Protein AF-A0A537BSD6-F1 (afdb_monomer_lite)

Secondary structure (DSSP, 8-state):
--TTSSS-------PPPPHHHHHHHHHHHHHHHHHHHTT---TTT----EEPSSSS--EEEPPTT--GGG--TTTPEEE-TTS--

Radius of gyration: 13.24 Å; chains: 1; bounding box: 40×22×35 Å

Sequence (85 aa):
MSIYREKAVRPAQQLPMSEAERKARVELAACYRVFDMLGWTELIFNHITLRVPGPEVRFLINPFGLHYREITASNLVLIDIEGHP

Foldseek 3Di:
DDPPPPDDPPPPPDPPQDPQLLVQLQVVLVVLVVCVVVVVWDAQPDKDWDARPDPAGKIWIADGPDHSVVRHSVRIDIAHPVRHD

Structure (mmCIF, N/CA/C/O backbone):
data_AF-A0A537BSD6-F1
#
_entry.id   AF-A0A537BSD6-F1
#
loop_
_atom_site.group_PDB
_atom_site.id
_atom_site.type_symbol
_atom_site.label_atom_id
_atom_site.label_alt_id
_atom_site.label_comp_id
_atom_site.label_asym_id
_atom_site.label_entity_id
_atom_site.label_seq_id
_atom_site.pdbx_PDB_ins_code
_atom_site.Cartn_x
_atom_site.Cartn_y
_atom_site.Cartn_z
_atom_site.occupancy
_atom_site.B_iso_or_equiv
_atom_site.auth_seq_id
_atom_site.auth_comp_id
_atom_site.auth_asym_id
_atom_site.auth_atom_id
_atom_site.pdbx_PDB_model_num
ATOM 1 N N . MET A 1 1 ? 26.854 2.783 -1.262 1.00 34.00 1 MET A N 1
ATOM 2 C CA . MET A 1 1 ? 26.315 3.834 -0.374 1.00 34.00 1 MET A CA 1
ATOM 3 C C . MET A 1 1 ? 24.841 4.024 -0.725 1.00 34.00 1 MET A C 1
ATOM 5 O O . MET A 1 1 ? 24.542 4.728 -1.677 1.00 34.00 1 MET A O 1
ATOM 9 N N . SER A 1 2 ? 23.927 3.295 -0.075 1.00 38.66 2 SER A N 1
ATOM 10 C CA . SER A 1 2 ? 22.484 3.466 -0.312 1.00 38.66 2 SER A CA 1
ATOM 11 C C . SER A 1 2 ? 21.959 4.476 0.698 1.00 38.66 2 SER A C 1
ATOM 13 O O . SER A 1 2 ? 21.924 4.184 1.888 1.00 38.66 2 SER A O 1
ATOM 15 N N . ILE A 1 3 ? 21.560 5.654 0.224 1.00 47.03 3 ILE A N 1
ATOM 16 C CA . ILE A 1 3 ? 20.943 6.716 1.036 1.00 47.03 3 ILE A CA 1
ATOM 17 C C . ILE A 1 3 ? 19.524 6.355 1.529 1.00 47.03 3 ILE A C 1
ATOM 19 O O . ILE A 1 3 ? 18.841 7.195 2.101 1.00 47.03 3 ILE A O 1
ATOM 23 N N . TYR A 1 4 ? 19.064 5.116 1.316 1.00 50.50 4 TYR A N 1
ATOM 24 C CA . TYR A 1 4 ? 17.661 4.724 1.495 1.00 50.50 4 TYR A CA 1
ATOM 25 C C . TYR A 1 4 ? 17.405 3.726 2.627 1.00 50.50 4 TYR A C 1
ATOM 27 O O . TYR A 1 4 ? 16.294 3.218 2.749 1.00 50.50 4 TYR A O 1
ATOM 35 N N . ARG A 1 5 ? 18.397 3.418 3.469 1.00 52.53 5 ARG A N 1
ATOM 36 C CA . ARG A 1 5 ? 18.240 2.387 4.506 1.00 52.53 5 ARG A CA 1
ATOM 37 C C . ARG A 1 5 ? 18.515 2.897 5.916 1.00 52.53 5 ARG A C 1
ATOM 39 O O . ARG A 1 5 ? 19.287 2.275 6.629 1.00 52.53 5 ARG A O 1
ATOM 46 N N . GLU A 1 6 ? 17.898 4.006 6.330 1.00 45.09 6 GLU A N 1
ATOM 47 C CA . GLU A 1 6 ? 18.142 4.491 7.703 1.00 45.09 6 GLU A CA 1
ATOM 48 C C . GLU A 1 6 ? 17.001 5.214 8.426 1.00 45.09 6 GLU A C 1
ATOM 50 O O . GLU A 1 6 ? 17.183 5.705 9.536 1.00 45.09 6 GLU A O 1
ATOM 55 N N . LYS A 1 7 ? 15.775 5.179 7.902 1.00 40.41 7 LYS A N 1
ATOM 56 C CA . LYS A 1 7 ? 14.597 5.342 8.762 1.00 40.41 7 LYS A CA 1
ATOM 57 C C . LYS A 1 7 ? 13.751 4.101 8.629 1.00 40.41 7 LYS A C 1
ATOM 59 O O . LYS A 1 7 ? 13.001 3.939 7.673 1.00 40.41 7 LYS A O 1
ATOM 64 N N . ALA A 1 8 ? 13.982 3.194 9.573 1.00 44.16 8 ALA A N 1
ATOM 65 C CA . ALA A 1 8 ? 13.170 2.022 9.803 1.00 44.16 8 ALA A CA 1
ATOM 66 C C . ALA A 1 8 ? 11.698 2.383 9.595 1.00 44.16 8 ALA A C 1
ATOM 68 O O . ALA A 1 8 ? 11.186 3.307 10.234 1.00 44.16 8 ALA A O 1
ATOM 69 N N . VAL A 1 9 ? 11.027 1.640 8.713 1.00 45.75 9 VAL A N 1
ATOM 70 C CA . VAL A 1 9 ? 9.589 1.434 8.845 1.00 45.75 9 VAL A CA 1
ATOM 71 C C . VAL A 1 9 ? 9.405 1.041 10.306 1.00 45.75 9 VAL A C 1
ATOM 73 O O . VAL A 1 9 ? 9.866 -0.025 10.720 1.00 45.75 9 VAL A O 1
ATOM 76 N N . ARG A 1 10 ? 8.873 1.961 11.121 1.00 39.19 10 ARG A N 1
ATOM 77 C CA . ARG A 1 10 ? 8.520 1.652 12.505 1.00 39.19 10 ARG A CA 1
ATOM 78 C C . ARG A 1 10 ? 7.656 0.395 12.418 1.00 39.19 10 ARG A C 1
ATOM 80 O O . ARG A 1 10 ? 6.740 0.398 11.592 1.00 39.19 10 ARG A O 1
ATOM 87 N N . PRO A 1 11 ? 7.946 -0.685 13.167 1.00 41.44 11 PRO A N 1
ATOM 88 C CA . PRO A 1 11 ? 7.013 -1.797 13.217 1.00 41.44 11 PRO A CA 1
ATOM 89 C C . PRO A 1 11 ? 5.697 -1.175 13.661 1.00 41.44 11 PRO A C 1
ATOM 91 O O . PRO A 1 11 ? 5.664 -0.550 14.723 1.00 41.44 11 PRO A O 1
ATOM 94 N N . ALA A 1 12 ? 4.682 -1.219 12.793 1.00 48.00 12 ALA A N 1
ATOM 95 C CA . ALA A 1 12 ? 3.368 -0.686 13.105 1.00 48.00 12 ALA A CA 1
ATOM 96 C C . ALA A 1 12 ? 2.996 -1.289 14.455 1.00 48.00 12 ALA A C 1
ATOM 98 O O . ALA A 1 12 ? 2.881 -2.511 14.573 1.00 48.00 12 ALA A O 1
ATOM 99 N N . GLN A 1 13 ? 2.989 -0.450 15.491 1.00 45.75 13 GLN A N 1
ATOM 100 C CA . GLN A 1 13 ? 2.734 -0.860 16.861 1.00 45.75 13 GLN A CA 1
ATOM 101 C C . GLN A 1 13 ? 1.384 -1.572 16.803 1.00 45.75 13 GLN A C 1
ATOM 103 O O . GLN A 1 13 ? 0.392 -0.963 16.410 1.00 45.75 13 GLN A O 1
ATOM 108 N N . GLN A 1 14 ? 1.414 -2.893 17.005 1.00 51.34 14 GLN A N 1
ATOM 109 C CA . GLN A 1 14 ? 0.405 -3.829 16.513 1.00 51.34 14 GLN A CA 1
ATOM 110 C C . GLN A 1 14 ? -0.931 -3.618 17.224 1.00 51.34 14 GLN A C 1
ATOM 112 O O . GLN A 1 14 ? -1.272 -4.330 18.166 1.00 51.34 14 GLN A O 1
ATOM 117 N N . LEU A 1 15 ? -1.733 -2.681 16.727 1.00 55.22 15 LEU A N 1
ATOM 118 C CA . LEU A 1 15 ? -3.164 -2.910 16.718 1.00 55.22 15 LEU A CA 1
ATOM 119 C C . LEU A 1 15 ? -3.390 -4.147 15.837 1.00 55.22 15 LEU A C 1
ATOM 121 O O . LEU A 1 15 ? -2.801 -4.234 14.753 1.00 55.22 15 LEU A O 1
ATOM 125 N N . PRO A 1 16 ? -4.160 -5.147 16.294 1.00 73.56 16 PRO A N 1
ATOM 126 C CA . PRO A 1 16 ? -4.488 -6.284 15.452 1.00 73.56 16 PRO A CA 1
ATOM 127 C C . PRO A 1 16 ? -5.129 -5.768 14.161 1.00 73.56 16 PRO A C 1
ATOM 129 O O . PRO A 1 16 ? -6.124 -5.045 14.199 1.00 73.56 16 PRO A O 1
ATOM 132 N N . MET A 1 17 ? -4.519 -6.119 13.026 1.00 84.88 17 MET A N 1
ATOM 133 C CA . MET A 1 17 ? -5.002 -5.757 11.696 1.00 84.88 17 MET A CA 1
ATOM 134 C C . MET A 1 17 ? -6.471 -6.159 11.573 1.00 84.88 17 MET A C 1
ATOM 136 O O . MET A 1 17 ? -6.807 -7.341 11.690 1.00 84.88 17 MET A O 1
ATOM 140 N N . SER A 1 18 ? -7.340 -5.178 11.337 1.00 92.12 18 SER A N 1
ATOM 141 C CA . SER A 1 18 ? -8.764 -5.450 11.147 1.00 92.12 18 SER A CA 1
ATOM 142 C C . SER A 1 18 ? -8.982 -6.323 9.908 1.00 92.12 18 SER A C 1
ATOM 144 O O . SER A 1 18 ? -8.189 -6.312 8.963 1.00 92.12 18 SER A O 1
ATOM 146 N N . GLU A 1 19 ? -10.088 -7.065 9.864 1.00 94.75 19 GLU A N 1
ATOM 147 C CA . GLU A 1 19 ? -10.432 -7.838 8.667 1.00 94.75 19 GLU A CA 1
ATOM 148 C C . GLU A 1 19 ? -10.595 -6.940 7.428 1.00 94.75 19 GLU A C 1
ATOM 150 O O . GLU A 1 19 ? -10.173 -7.317 6.331 1.00 94.75 19 GLU A O 1
ATOM 155 N N . ALA A 1 20 ? -11.135 -5.731 7.618 1.00 94.69 20 ALA A N 1
ATOM 156 C CA . ALA A 1 20 ? -11.263 -4.724 6.571 1.00 94.69 20 ALA A CA 1
ATOM 157 C C . ALA A 1 20 ? -9.896 -4.295 6.017 1.00 94.69 20 ALA A C 1
ATOM 159 O O . ALA A 1 20 ? -9.712 -4.262 4.801 1.00 94.69 20 ALA A O 1
ATOM 160 N N . GLU A 1 21 ? -8.917 -4.033 6.887 1.00 95.94 21 GLU A N 1
ATOM 161 C CA . GLU A 1 21 ? -7.550 -3.716 6.468 1.00 95.94 21 GLU A CA 1
ATOM 162 C C . GLU A 1 21 ? -6.895 -4.900 5.751 1.00 95.94 21 GLU A C 1
ATOM 164 O O . GLU A 1 21 ? -6.304 -4.725 4.685 1.00 95.94 21 GLU A O 1
ATOM 169 N N . ARG A 1 22 ? -7.038 -6.121 6.282 1.00 96.19 22 ARG A N 1
ATOM 170 C CA . ARG A 1 22 ? -6.495 -7.333 5.653 1.00 96.19 22 ARG A CA 1
ATOM 171 C C . ARG A 1 22 ? -7.028 -7.508 4.232 1.00 96.19 22 ARG A C 1
ATOM 173 O O . ARG A 1 22 ? -6.250 -7.779 3.318 1.00 96.19 22 ARG A O 1
ATOM 180 N N . LYS A 1 23 ? -8.339 -7.339 4.037 1.00 97.75 23 LYS A N 1
ATOM 181 C CA . LYS A 1 23 ? -8.977 -7.416 2.718 1.00 97.75 23 LYS A CA 1
ATOM 182 C C . LYS A 1 23 ? -8.467 -6.312 1.789 1.00 97.75 23 LYS A C 1
ATOM 184 O O . LYS A 1 23 ? -8.025 -6.621 0.685 1.00 97.75 23 LYS A O 1
ATOM 189 N N . ALA A 1 24 ? -8.426 -5.069 2.268 1.00 98.06 24 ALA A N 1
ATOM 190 C CA . ALA A 1 24 ? -7.919 -3.930 1.506 1.00 98.06 24 ALA A CA 1
ATOM 191 C C . ALA A 1 24 ? -6.458 -4.134 1.055 1.00 98.06 24 ALA A C 1
ATOM 193 O O . ALA A 1 24 ? -6.107 -3.826 -0.081 1.00 98.06 24 ALA A O 1
ATOM 194 N N . ARG A 1 25 ? -5.605 -4.725 1.903 1.00 98.31 25 ARG A N 1
ATOM 195 C CA . ARG A 1 25 ? -4.216 -5.069 1.552 1.00 98.31 25 ARG A CA 1
ATOM 196 C C . ARG A 1 25 ? -4.125 -6.096 0.430 1.00 98.31 25 ARG A C 1
ATOM 198 O O . ARG A 1 25 ? -3.288 -5.948 -0.457 1.00 98.31 25 ARG A O 1
ATOM 205 N N . VAL A 1 26 ? -4.964 -7.131 0.460 1.00 98.50 26 VAL A N 1
ATOM 206 C CA . VAL A 1 26 ? -5.007 -8.149 -0.602 1.00 98.50 26 VAL A CA 1
ATOM 207 C C . VAL A 1 26 ? -5.484 -7.537 -1.917 1.00 98.50 26 VAL A C 1
ATOM 209 O O . VAL A 1 26 ? -4.845 -7.743 -2.946 1.00 98.50 26 VAL A O 1
ATOM 212 N N . GLU A 1 27 ? -6.557 -6.747 -1.882 1.00 98.75 27 GLU A N 1
ATOM 213 C CA . GLU A 1 27 ? -7.125 -6.095 -3.067 1.00 98.75 27 GLU A CA 1
ATOM 214 C C . GLU A 1 27 ? -6.148 -5.093 -3.690 1.00 98.75 27 GLU A C 1
ATOM 216 O O . GLU A 1 27 ? -5.914 -5.126 -4.900 1.00 98.75 27 GLU A O 1
ATOM 221 N N . LEU A 1 28 ? -5.507 -4.252 -2.873 1.00 98.81 28 LEU A N 1
ATOM 222 C CA . LEU A 1 28 ? -4.519 -3.300 -3.368 1.00 98.81 28 LEU A CA 1
ATOM 223 C C . LEU A 1 28 ? -3.282 -4.015 -3.927 1.00 98.81 28 LEU A C 1
ATOM 225 O O . LEU A 1 28 ? -2.809 -3.657 -5.002 1.00 98.81 28 LEU A O 1
ATOM 229 N N . ALA A 1 29 ? -2.774 -5.052 -3.255 1.00 98.69 29 ALA A N 1
ATOM 230 C CA . ALA A 1 29 ? -1.649 -5.826 -3.777 1.00 98.69 29 ALA A CA 1
ATOM 231 C C . ALA A 1 29 ? -1.989 -6.487 -5.124 1.00 98.69 29 ALA A C 1
ATOM 233 O O . ALA A 1 29 ? -1.170 -6.449 -6.040 1.00 98.69 29 ALA A O 1
ATOM 234 N N . ALA A 1 30 ? -3.198 -7.036 -5.276 1.00 98.69 30 ALA A N 1
ATOM 235 C CA . ALA A 1 30 ? -3.668 -7.574 -6.550 1.00 98.69 30 ALA A CA 1
ATOM 236 C C . ALA A 1 30 ? -3.746 -6.487 -7.636 1.00 98.69 30 ALA A C 1
ATOM 238 O O . ALA A 1 30 ? -3.308 -6.729 -8.759 1.00 98.69 30 ALA A O 1
ATOM 239 N N . CYS A 1 31 ? -4.216 -5.282 -7.298 1.00 98.62 31 CYS A N 1
ATOM 240 C CA . CYS A 1 31 ? -4.243 -4.136 -8.210 1.00 98.62 31 CYS A CA 1
ATOM 241 C C . CYS A 1 31 ? -2.841 -3.806 -8.748 1.00 98.62 31 CYS A C 1
ATOM 243 O O . CYS A 1 31 ? -2.653 -3.726 -9.962 1.00 98.62 31 CYS A O 1
ATOM 245 N N . TYR A 1 32 ? -1.829 -3.736 -7.875 1.00 98.56 32 TYR A N 1
ATOM 246 C CA . TYR A 1 32 ? -0.436 -3.555 -8.299 1.00 98.56 32 TYR A CA 1
ATOM 247 C C . TYR A 1 32 ? 0.028 -4.645 -9.278 1.00 98.56 32 TYR A C 1
ATOM 249 O O . TYR A 1 32 ? 0.669 -4.330 -10.280 1.00 98.56 32 TYR A O 1
ATOM 257 N N . ARG A 1 33 ? -0.322 -5.919 -9.036 1.00 98.25 33 ARG A N 1
ATOM 258 C CA . ARG A 1 33 ? 0.039 -7.025 -9.945 1.00 98.25 33 ARG A CA 1
ATOM 259 C C . ARG A 1 33 ? -0.656 -6.924 -11.296 1.00 98.25 33 ARG A C 1
ATOM 261 O O . ARG A 1 33 ? -0.013 -7.156 -12.312 1.00 98.25 33 ARG A O 1
ATOM 268 N N . VAL A 1 34 ? -1.931 -6.544 -11.322 1.00 98.50 34 VAL A N 1
ATOM 269 C CA . VAL A 1 34 ? -2.662 -6.315 -12.575 1.00 98.50 34 VAL A CA 1
ATOM 270 C C . VAL A 1 34 ? -2.025 -5.171 -13.364 1.00 98.50 34 VAL A C 1
ATOM 272 O O . VAL A 1 34 ? -1.815 -5.310 -14.563 1.00 98.50 34 VAL A O 1
ATOM 275 N N . PHE A 1 35 ? -1.643 -4.074 -12.708 1.00 98.19 35 PHE A N 1
ATOM 276 C CA . PHE A 1 35 ? -0.984 -2.945 -13.374 1.00 98.19 35 PHE A CA 1
ATOM 277 C C . PHE A 1 35 ? 0.386 -3.323 -13.950 1.00 98.19 35 PHE A C 1
ATOM 279 O O . PHE A 1 35 ? 0.706 -2.921 -15.067 1.00 98.19 35 PHE A O 1
ATOM 286 N N . ASP A 1 36 ? 1.170 -4.129 -13.228 1.00 97.81 36 ASP A N 1
ATOM 287 C CA . ASP A 1 36 ? 2.425 -4.700 -13.736 1.00 97.81 36 ASP A CA 1
ATOM 288 C C . ASP A 1 36 ? 2.189 -5.586 -14.970 1.00 97.81 36 ASP A C 1
ATOM 290 O O . ASP A 1 36 ? 2.847 -5.402 -15.991 1.00 97.81 36 ASP A O 1
ATOM 294 N N . MET A 1 37 ? 1.190 -6.475 -14.925 1.00 98.12 37 MET A N 1
ATOM 295 C CA . MET A 1 37 ? 0.823 -7.341 -16.056 1.00 98.12 37 MET A CA 1
ATOM 296 C C . MET A 1 37 ? 0.366 -6.561 -17.295 1.00 98.12 37 MET A C 1
ATOM 298 O O . MET A 1 37 ? 0.594 -7.005 -18.418 1.00 98.12 37 MET A O 1
ATOM 302 N N . LEU A 1 38 ? -0.281 -5.410 -17.101 1.00 98.19 38 LEU A N 1
ATOM 303 C CA . LEU A 1 38 ? -0.728 -4.524 -18.178 1.00 98.19 38 LEU A CA 1
ATOM 304 C C . LEU A 1 38 ? 0.388 -3.606 -18.709 1.00 98.19 38 LEU A C 1
ATOM 306 O O . LEU A 1 38 ? 0.169 -2.885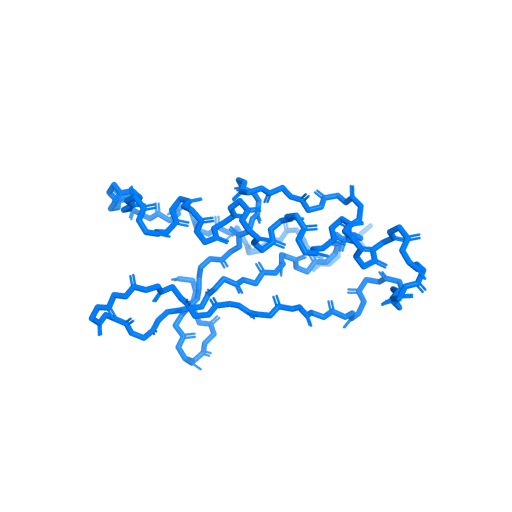 -19.681 1.00 98.19 38 LEU A O 1
ATOM 310 N N . GLY A 1 39 ? 1.571 -3.613 -18.086 1.00 97.00 39 GLY A N 1
ATOM 311 C CA . GLY A 1 39 ? 2.679 -2.726 -18.444 1.00 97.00 39 GLY A CA 1
ATOM 312 C C . GLY A 1 39 ? 2.444 -1.260 -18.069 1.00 97.00 39 GLY A C 1
ATOM 313 O O . GLY A 1 39 ? 3.094 -0.378 -18.619 1.00 97.00 39 GLY A O 1
ATOM 314 N N . TRP A 1 40 ? 1.528 -0.969 -17.141 1.00 97.06 40 TRP A N 1
ATOM 315 C CA . TRP A 1 40 ? 1.166 0.397 -16.725 1.00 97.06 40 TRP A CA 1
ATOM 316 C C . TRP A 1 40 ? 2.091 0.950 -15.627 1.00 97.06 40 TRP A C 1
ATOM 318 O O . TRP A 1 40 ? 1.679 1.707 -14.745 1.00 97.06 40 TRP A O 1
ATOM 328 N N . THR A 1 41 ? 3.354 0.537 -15.648 1.00 94.38 41 THR A N 1
ATOM 329 C CA . THR A 1 41 ? 4.353 0.849 -14.623 1.00 94.38 41 THR A CA 1
ATOM 330 C C . THR A 1 41 ? 5.363 1.862 -15.139 1.00 94.38 41 THR A C 1
ATOM 332 O O . THR A 1 41 ? 5.902 1.677 -16.225 1.00 94.38 41 THR A O 1
ATOM 335 N N . GLU A 1 42 ? 5.698 2.861 -14.327 1.00 93.25 42 GLU A N 1
ATOM 336 C CA . GLU A 1 42 ? 6.821 3.779 -14.558 1.00 93.25 42 GLU A CA 1
ATOM 337 C C . GLU A 1 42 ? 7.917 3.498 -13.522 1.00 93.25 42 GLU A C 1
ATOM 339 O O . GLU A 1 42 ? 7.925 4.075 -12.429 1.00 93.25 42 GLU A O 1
ATOM 344 N N . LEU A 1 43 ? 8.810 2.552 -13.836 1.00 93.06 43 LEU A N 1
ATOM 345 C CA . LEU A 1 43 ? 9.884 2.088 -12.948 1.00 93.06 43 LEU A CA 1
ATOM 346 C C . LEU A 1 43 ? 9.398 1.911 -11.490 1.00 93.06 43 LEU A C 1
ATOM 348 O O . LEU A 1 43 ? 8.578 1.041 -11.209 1.00 93.06 43 LEU A O 1
ATOM 352 N N . ILE A 1 44 ? 9.901 2.734 -10.565 1.00 94.25 44 ILE A N 1
ATOM 353 C CA . ILE A 1 44 ? 9.549 2.729 -9.135 1.00 94.25 44 ILE A CA 1
ATOM 354 C C . ILE A 1 44 ? 8.811 4.006 -8.694 1.00 94.25 44 ILE A C 1
ATOM 356 O O . ILE A 1 44 ? 8.665 4.239 -7.496 1.00 94.25 44 ILE A O 1
ATOM 360 N N . PHE A 1 45 ? 8.402 4.867 -9.632 1.00 92.62 45 PHE A N 1
ATOM 361 C CA . PHE A 1 45 ? 7.941 6.228 -9.323 1.00 92.62 45 PHE A CA 1
ATOM 362 C C . PHE A 1 45 ? 6.419 6.374 -9.204 1.00 92.62 45 PHE A C 1
ATOM 364 O O . PHE A 1 45 ? 5.940 7.385 -8.691 1.00 92.62 45 PHE A O 1
ATOM 371 N N . ASN A 1 46 ? 5.651 5.362 -9.607 1.00 92.31 46 ASN A N 1
ATOM 372 C CA . ASN A 1 46 ? 4.194 5.389 -9.488 1.00 92.31 46 ASN A CA 1
ATOM 373 C C . ASN A 1 46 ? 3.710 4.920 -8.106 1.00 92.31 46 ASN A C 1
ATOM 375 O O . ASN A 1 46 ? 4.367 4.139 -7.417 1.00 92.31 46 ASN A O 1
ATOM 379 N N . HIS A 1 47 ? 2.491 5.318 -7.743 1.00 96.12 47 HIS A N 1
ATOM 380 C CA . HIS A 1 47 ? 1.798 4.881 -6.529 1.00 96.12 47 HIS A CA 1
ATOM 381 C C . HIS A 1 47 ? 0.300 4.672 -6.790 1.00 96.12 47 HIS A C 1
ATOM 383 O O . HIS A 1 47 ? -0.309 5.381 -7.588 1.00 96.12 47 HIS A O 1
ATOM 389 N N . ILE A 1 48 ? -0.290 3.704 -6.089 1.00 97.88 48 ILE A N 1
ATOM 390 C CA . ILE A 1 48 ? -1.737 3.466 -6.016 1.00 97.88 48 ILE A CA 1
ATOM 391 C C . ILE A 1 48 ? -2.114 3.452 -4.535 1.00 97.88 48 ILE A C 1
ATOM 393 O O . ILE A 1 48 ? -1.562 2.675 -3.750 1.00 97.88 48 ILE A O 1
ATOM 397 N N . THR A 1 49 ? -3.051 4.304 -4.139 1.00 97.81 49 THR A N 1
ATOM 398 C CA . THR A 1 49 ? -3.520 4.371 -2.754 1.00 97.81 49 THR A CA 1
ATOM 399 C C . THR A 1 49 ? -4.910 3.770 -2.604 1.00 97.81 49 THR A C 1
ATOM 401 O O . THR A 1 49 ? -5.735 3.823 -3.515 1.00 97.81 49 THR A O 1
ATOM 404 N N . LEU A 1 50 ? -5.181 3.193 -1.433 1.00 98.31 50 LEU A N 1
ATOM 405 C CA . LEU A 1 50 ? -6.505 2.689 -1.070 1.00 98.31 50 LEU A CA 1
ATOM 406 C C . LEU A 1 50 ? -6.867 3.152 0.337 1.00 98.31 50 LEU A C 1
ATOM 408 O O . LEU A 1 50 ? -6.144 2.855 1.285 1.00 98.31 50 LEU A O 1
ATOM 412 N N . ARG A 1 51 ? -7.998 3.846 0.495 1.00 97.38 51 ARG A N 1
ATOM 413 C CA . ARG A 1 51 ? -8.530 4.170 1.825 1.00 97.38 51 ARG A CA 1
ATOM 414 C C . ARG A 1 51 ? -8.980 2.885 2.517 1.00 97.38 51 ARG A C 1
ATOM 416 O O . ARG A 1 51 ? -9.799 2.148 1.970 1.00 97.38 51 ARG A O 1
ATOM 423 N N . VAL A 1 52 ? -8.489 2.638 3.729 1.00 95.75 52 VAL A N 1
ATOM 424 C CA . VAL A 1 52 ? -8.931 1.490 4.529 1.00 95.75 52 VAL A CA 1
ATOM 425 C C . VAL A 1 52 ? -10.367 1.734 5.009 1.00 95.75 52 VAL A C 1
ATOM 427 O O . VAL A 1 52 ? -10.649 2.805 5.554 1.00 95.75 52 VAL A O 1
ATOM 430 N N . PRO A 1 53 ? -11.299 0.782 4.821 1.00 94.12 53 PRO A N 1
ATOM 431 C CA . PRO A 1 53 ? -12.643 0.914 5.367 1.00 94.12 53 PRO A CA 1
ATOM 432 C C . PRO A 1 53 ? -12.603 0.957 6.898 1.00 94.12 53 PRO A C 1
ATOM 434 O O . PRO A 1 53 ? -12.091 0.044 7.541 1.00 94.12 53 PRO A O 1
ATOM 437 N N . GLY A 1 54 ? -13.156 2.018 7.481 1.00 90.25 54 GLY A N 1
ATOM 438 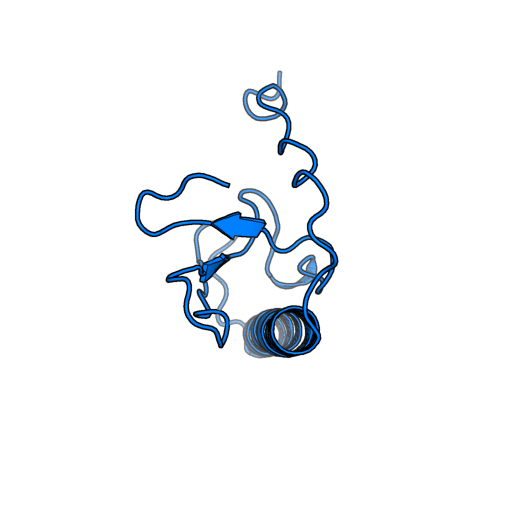C CA . GLY A 1 54 ? -13.153 2.224 8.923 1.00 90.25 54 GLY A CA 1
ATOM 439 C C . GLY A 1 54 ? -13.462 3.670 9.322 1.00 90.25 54 GLY A C 1
ATOM 440 O O . GLY A 1 54 ? -13.616 4.534 8.444 1.00 90.25 54 GLY A O 1
ATOM 441 N N . PRO A 1 55 ? -13.579 3.921 10.640 1.00 89.62 55 PRO A N 1
ATOM 442 C CA . PRO A 1 55 ? -13.818 5.255 11.187 1.00 89.62 55 PRO A CA 1
ATOM 443 C C . PRO A 1 55 ? -12.596 6.169 11.037 1.00 89.62 55 PRO A C 1
ATOM 445 O O . PRO A 1 55 ? -12.753 7.364 10.806 1.00 89.62 55 PRO A O 1
ATOM 448 N N . GLU A 1 56 ? -11.384 5.615 11.122 1.00 90.81 56 GLU A N 1
ATOM 449 C CA . GLU A 1 56 ? -10.151 6.372 10.907 1.00 90.81 56 GLU A CA 1
ATOM 450 C C . GLU A 1 56 ? -9.926 6.668 9.418 1.00 90.81 56 GLU A C 1
ATOM 452 O O . GLU A 1 56 ? -10.229 5.860 8.535 1.00 90.81 56 GLU A O 1
ATOM 457 N N . VAL A 1 57 ? -9.361 7.839 9.123 1.00 93.81 57 VAL A N 1
ATOM 458 C CA . VAL A 1 57 ? -8.927 8.199 7.770 1.00 93.81 57 VAL A CA 1
ATOM 459 C C . VAL A 1 57 ? -7.488 7.722 7.589 1.00 93.81 57 VAL A C 1
ATOM 461 O O . VAL A 1 57 ? -6.543 8.427 7.926 1.00 93.81 57 VAL A O 1
ATOM 464 N N . ARG A 1 58 ? -7.334 6.492 7.088 1.00 95.19 58 ARG A N 1
ATOM 465 C CA . ARG A 1 58 ? -6.035 5.860 6.815 1.00 95.19 58 ARG A CA 1
ATOM 466 C C . ARG A 1 58 ? -5.981 5.311 5.393 1.00 95.19 58 ARG A C 1
ATOM 468 O O . ARG A 1 58 ? -7.004 4.888 4.846 1.00 95.19 58 ARG A O 1
ATOM 475 N N . PHE A 1 59 ? -4.786 5.278 4.814 1.00 97.75 59 PHE A N 1
ATOM 476 C CA . PHE A 1 59 ? -4.549 4.827 3.444 1.00 97.75 59 PHE A CA 1
ATOM 477 C C . PHE A 1 59 ? -3.459 3.764 3.387 1.00 97.75 59 PHE A C 1
ATOM 479 O O . PHE A 1 59 ? -2.473 3.836 4.112 1.00 97.75 59 PHE A O 1
ATOM 486 N N . LEU A 1 60 ? -3.624 2.793 2.496 1.00 98.12 60 LEU A N 1
ATOM 487 C CA . LEU A 1 60 ? -2.571 1.870 2.097 1.00 98.12 60 LEU A CA 1
ATOM 488 C C . LEU A 1 60 ? -1.833 2.421 0.877 1.00 98.12 60 LEU A C 1
ATOM 490 O O . LEU A 1 60 ? -2.475 2.938 -0.038 1.00 98.12 60 LEU A O 1
ATOM 494 N N . ILE A 1 61 ? -0.511 2.267 0.849 1.00 97.75 61 ILE A N 1
ATOM 495 C CA . ILE A 1 61 ? 0.373 2.686 -0.249 1.00 97.75 61 ILE A CA 1
ATOM 496 C C . ILE A 1 61 ? 1.553 1.709 -0.405 1.00 97.75 61 ILE A C 1
ATOM 498 O O . ILE A 1 61 ? 1.909 0.997 0.541 1.00 97.75 61 ILE A O 1
ATOM 502 N N . ASN A 1 62 ? 2.167 1.645 -1.593 1.00 96.69 62 ASN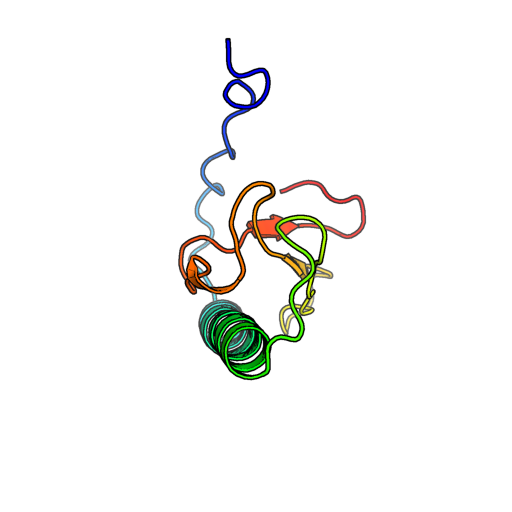 A N 1
ATOM 503 C CA . ASN A 1 62 ? 3.418 0.913 -1.791 1.00 96.69 62 ASN A CA 1
ATOM 504 C C . ASN A 1 62 ? 4.583 1.560 -1.019 1.00 96.69 62 ASN A C 1
ATOM 506 O O . ASN A 1 62 ? 4.694 2.786 -0.984 1.00 96.69 62 ASN A O 1
ATOM 510 N N . PRO A 1 63 ? 5.503 0.763 -0.449 1.00 95.06 63 PRO A N 1
ATOM 511 C CA . PRO A 1 63 ? 6.763 1.297 0.040 1.00 95.06 63 PRO A CA 1
ATOM 512 C C . PRO A 1 63 ? 7.603 1.796 -1.144 1.00 95.06 63 PRO A C 1
ATOM 514 O O . PRO A 1 63 ? 7.675 1.157 -2.198 1.00 95.06 63 PRO A O 1
ATOM 517 N N . PHE A 1 64 ? 8.264 2.935 -0.958 1.00 94.62 64 PHE A N 1
ATOM 518 C CA . PHE A 1 64 ? 9.156 3.482 -1.973 1.00 94.62 64 PHE A CA 1
ATOM 519 C C . PHE A 1 64 ? 10.343 2.540 -2.231 1.00 94.62 64 PHE A C 1
ATOM 521 O O . PHE A 1 64 ? 10.936 2.004 -1.294 1.00 94.62 64 PHE A O 1
ATOM 528 N N . GLY A 1 65 ? 10.706 2.369 -3.505 1.00 94.06 65 GLY A N 1
ATOM 529 C CA . GLY A 1 65 ? 11.836 1.539 -3.933 1.00 94.06 65 GLY A CA 1
ATOM 530 C C . GLY A 1 65 ? 11.476 0.123 -4.391 1.00 94.06 65 GLY A C 1
ATOM 531 O O . GLY A 1 65 ? 12.371 -0.588 -4.836 1.00 94.06 65 GLY A O 1
ATOM 532 N N . LEU A 1 66 ? 10.201 -0.276 -4.325 1.00 95.50 66 LEU A N 1
ATOM 533 C CA . LEU A 1 66 ? 9.723 -1.535 -4.902 1.00 95.50 66 LEU A CA 1
ATOM 534 C C . LEU A 1 66 ? 9.014 -1.305 -6.238 1.00 95.50 66 LEU A C 1
ATOM 536 O O . LEU A 1 66 ? 8.193 -0.395 -6.369 1.00 95.50 66 LEU A O 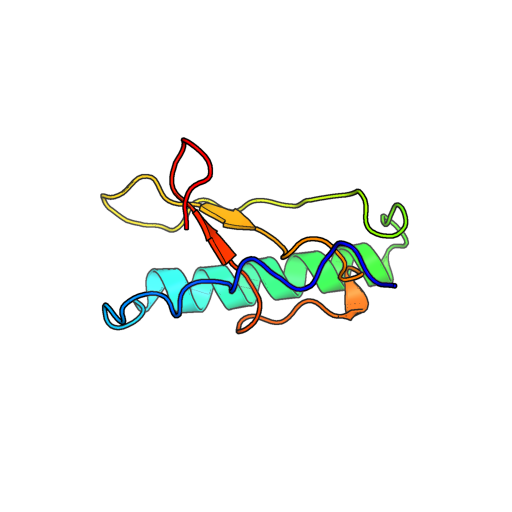1
ATOM 540 N N . HIS A 1 67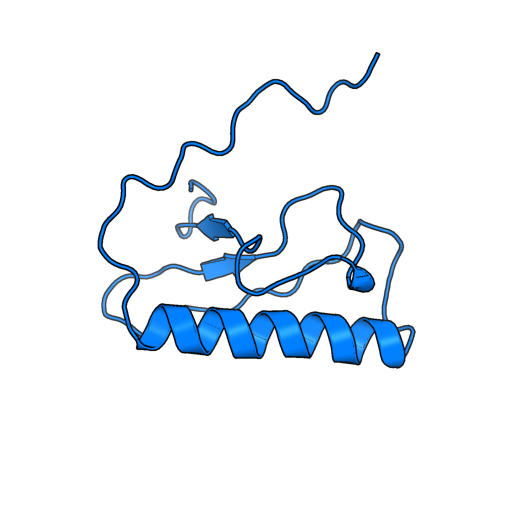 ? 9.279 -2.176 -7.210 1.00 97.12 67 HIS A N 1
ATOM 541 C CA . HIS A 1 67 ? 8.473 -2.276 -8.422 1.00 97.12 67 HIS A CA 1
ATOM 542 C C . HIS A 1 67 ? 7.105 -2.897 -8.105 1.00 97.12 67 HIS A C 1
ATOM 544 O O . HIS A 1 67 ? 6.951 -3.667 -7.156 1.00 97.12 67 HIS A O 1
ATOM 550 N N . TYR A 1 68 ? 6.101 -2.651 -8.947 1.00 97.62 68 TYR A N 1
ATOM 551 C CA . TYR A 1 68 ? 4.737 -3.168 -8.748 1.00 97.62 68 TYR A CA 1
ATOM 552 C C . TYR A 1 68 ? 4.678 -4.708 -8.651 1.00 97.62 68 TYR A C 1
ATOM 554 O O . TYR A 1 68 ? 3.924 -5.257 -7.846 1.00 97.62 68 TYR A O 1
ATOM 562 N N . ARG A 1 69 ? 5.562 -5.413 -9.370 1.00 97.19 69 ARG A N 1
ATOM 563 C CA . ARG A 1 69 ? 5.763 -6.876 -9.295 1.00 97.19 69 ARG A CA 1
ATOM 564 C C . ARG A 1 69 ? 6.305 -7.394 -7.962 1.00 97.19 69 ARG A C 1
ATOM 566 O O . ARG A 1 69 ? 6.374 -8.602 -7.760 1.00 97.19 69 ARG A O 1
ATOM 573 N N . GLU A 1 70 ? 6.746 -6.518 -7.072 1.00 97.62 70 GLU A N 1
ATOM 574 C CA . GLU A 1 70 ? 7.302 -6.879 -5.765 1.00 97.62 70 GLU A CA 1
ATOM 575 C C . GLU A 1 70 ? 6.302 -6.598 -4.635 1.00 97.62 70 GLU A C 1
ATOM 577 O O . GLU A 1 70 ? 6.500 -7.035 -3.503 1.00 97.62 70 GLU A O 1
ATOM 582 N N . ILE A 1 71 ? 5.185 -5.925 -4.929 1.00 98.12 71 ILE A N 1
ATOM 583 C CA . ILE A 1 71 ? 4.180 -5.569 -3.926 1.00 98.12 71 ILE A CA 1
ATOM 584 C C . ILE A 1 71 ? 3.420 -6.805 -3.446 1.00 98.12 71 ILE A C 1
ATOM 586 O O . ILE A 1 71 ? 2.978 -7.638 -4.238 1.00 98.12 71 ILE A O 1
ATOM 590 N N . THR A 1 72 ? 3.252 -6.930 -2.135 1.00 98.12 72 THR A N 1
ATOM 591 C CA . THR A 1 72 ? 2.474 -7.977 -1.468 1.00 98.12 72 THR A CA 1
ATOM 592 C C . THR A 1 72 ? 1.542 -7.338 -0.446 1.00 98.12 72 THR A C 1
ATOM 594 O O . THR A 1 72 ? 1.766 -6.219 0.008 1.00 98.12 72 THR A O 1
ATOM 597 N N . ALA A 1 73 ? 0.512 -8.064 -0.005 1.00 97.56 73 ALA A N 1
ATOM 598 C CA . ALA A 1 73 ? -0.377 -7.567 1.047 1.00 97.56 73 ALA A CA 1
ATOM 599 C C . ALA A 1 73 ? 0.384 -7.192 2.342 1.00 97.56 73 ALA A C 1
ATOM 601 O O . ALA A 1 73 ? 0.010 -6.251 3.046 1.00 97.56 73 ALA A O 1
ATOM 602 N N . SER A 1 74 ? 1.467 -7.918 2.642 1.00 96.19 74 SER A N 1
ATOM 603 C CA . SER A 1 74 ? 2.268 -7.749 3.856 1.00 96.19 74 SER A CA 1
ATOM 604 C C . SER A 1 74 ? 3.273 -6.599 3.802 1.00 96.19 74 SER A C 1
ATOM 606 O O . SER A 1 74 ? 3.657 -6.121 4.865 1.00 96.19 74 SER A O 1
ATOM 608 N N . ASN A 1 75 ? 3.704 -6.149 2.616 1.00 95.81 75 ASN A N 1
ATOM 609 C CA . ASN A 1 75 ? 4.692 -5.068 2.496 1.00 95.81 75 ASN A CA 1
ATOM 610 C C . ASN A 1 75 ? 4.082 -3.684 2.223 1.00 95.81 75 ASN A C 1
ATOM 612 O O . ASN A 1 75 ? 4.814 -2.697 2.226 1.00 95.81 75 ASN A O 1
ATOM 616 N N . LEU A 1 76 ? 2.760 -3.598 2.045 1.00 97.38 76 LEU A N 1
ATOM 617 C CA . LEU A 1 76 ? 2.039 -2.326 1.989 1.00 97.38 76 LEU A CA 1
ATOM 618 C C . LEU A 1 76 ? 2.179 -1.544 3.300 1.00 97.38 76 LEU A C 1
ATOM 620 O O . LEU A 1 76 ? 2.122 -2.111 4.396 1.00 97.38 76 LEU A O 1
ATOM 624 N N . VAL A 1 77 ? 2.285 -0.226 3.180 1.00 95.88 77 VAL A N 1
ATOM 625 C CA . VAL A 1 77 ? 2.392 0.695 4.314 1.00 95.88 77 VAL A CA 1
ATOM 626 C C . VAL A 1 77 ? 1.027 1.326 4.563 1.00 95.88 77 VAL A C 1
ATOM 628 O O . VAL A 1 77 ? 0.350 1.713 3.614 1.00 95.88 77 VAL A O 1
ATOM 63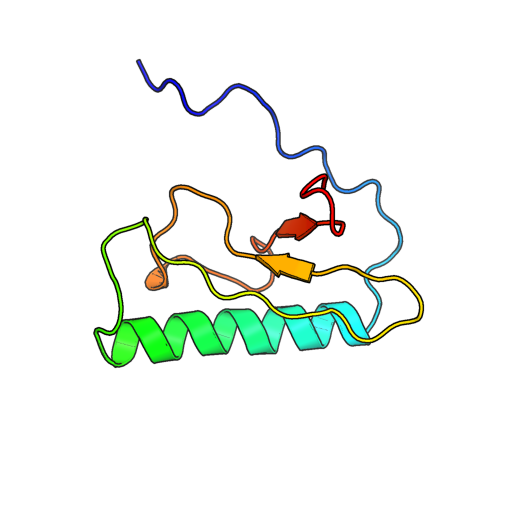1 N N . LEU A 1 78 ? 0.620 1.399 5.830 1.00 95.31 78 LEU A N 1
ATOM 632 C CA . LEU A 1 78 ? -0.549 2.160 6.264 1.00 95.31 78 LEU A CA 1
ATOM 633 C C . LEU A 1 78 ? -0.075 3.558 6.664 1.00 95.31 78 LEU A C 1
ATOM 635 O O . LEU A 1 78 ? 0.909 3.648 7.388 1.00 95.31 78 LEU A O 1
ATOM 639 N N . ILE A 1 79 ? -0.751 4.607 6.208 1.00 94.06 79 ILE A N 1
ATOM 640 C CA . ILE A 1 79 ? -0.423 6.001 6.528 1.00 94.06 79 ILE A CA 1
ATOM 641 C C . ILE A 1 79 ? -1.672 6.798 6.920 1.00 94.06 79 ILE A C 1
ATOM 643 O O . ILE A 1 79 ? -2.789 6.438 6.534 1.00 94.06 79 ILE A O 1
ATOM 647 N N . ASP A 1 80 ? -1.495 7.852 7.712 1.00 93.56 80 ASP A N 1
ATOM 648 C CA . ASP A 1 80 ? -2.495 8.907 7.920 1.00 93.56 80 ASP A CA 1
ATOM 649 C C . ASP A 1 80 ? -2.548 9.894 6.733 1.00 93.56 80 ASP A C 1
ATOM 651 O O . ASP A 1 80 ? -1.902 9.684 5.701 1.00 93.56 80 ASP A O 1
ATOM 655 N N . ILE A 1 81 ? -3.378 10.939 6.835 1.00 93.75 81 ILE A N 1
ATOM 656 C CA . ILE A 1 81 ? -3.559 11.933 5.764 1.00 93.75 81 ILE A CA 1
ATOM 657 C C . ILE A 1 81 ? -2.341 12.861 5.622 1.00 93.75 81 ILE A C 1
ATOM 659 O O . ILE A 1 81 ? -2.101 13.403 4.545 1.00 93.75 81 ILE A O 1
ATOM 663 N N . GLU A 1 82 ? -1.540 12.995 6.677 1.00 95.00 82 GLU A N 1
ATOM 664 C CA . GLU A 1 82 ? -0.266 13.712 6.684 1.00 95.00 82 GLU A CA 1
ATOM 665 C C . GLU A 1 82 ? 0.896 12.873 6.114 1.00 95.00 82 GLU A C 1
ATOM 667 O O . GLU A 1 82 ? 1.975 13.407 5.853 1.00 95.00 82 GLU A O 1
ATOM 672 N N . GLY A 1 83 ? 0.685 11.574 5.878 1.00 88.00 83 GLY A N 1
ATOM 673 C CA . GLY A 1 83 ? 1.682 10.654 5.331 1.00 88.00 83 GLY A CA 1
ATOM 674 C C . GLY A 1 83 ? 2.571 9.991 6.383 1.00 88.00 83 GLY A C 1
ATOM 675 O O . GLY A 1 83 ? 3.583 9.374 6.033 1.00 88.00 83 GLY A O 1
ATOM 676 N N . HIS A 1 84 ? 2.226 10.090 7.666 1.00 90.19 84 HIS A N 1
ATOM 677 C CA . HIS A 1 84 ? 2.918 9.364 8.720 1.00 90.19 84 HIS A CA 1
ATOM 678 C C . HIS A 1 84 ? 2.426 7.910 8.800 1.00 90.19 84 HIS A C 1
ATOM 680 O O . HIS A 1 84 ? 1.227 7.670 8.656 1.00 90.19 84 HIS A O 1
ATOM 686 N N . PRO A 1 85 ? 3.328 6.941 9.058 1.00 82.25 85 PRO A N 1
ATOM 687 C CA . PRO A 1 85 ? 2.949 5.551 9.313 1.00 82.25 85 PRO A CA 1
ATOM 688 C C . PRO A 1 85 ? 2.071 5.385 10.557 1.00 82.25 85 PRO A C 1
ATOM 690 O O . PRO A 1 85 ? 2.481 5.925 11.614 1.00 82.25 85 PRO A O 1
#

pLDDT: mean 86.43, std 19.56, range [34.0, 98.81]